Protein AF-A0A961NPT3-F1 (afdb_monomer)

Nearest PDB structures (foldseek):
  5eox-assembly1_B  TM=3.852E-01  e=2.565E-02  Pseudomonas aeruginosa PAO1
  4xe7-assembly1_A  TM=3.948E-01  e=3.988E-01  Bacillus thuringiensis serovar kurstaki str. YBT-1520
  3vf6-assembly1_A  TM=4.247E-01  e=2.719E-01  Homo sapiens
  6w18-assembly1_A  TM=4.767E-01  e=1.180E+00  Schizosaccharomyces pombe 972h-
  3hrg-assembly1_A  TM=3.214E-01  e=5.486E-01  Bacteroides thetaiotaomicron VPI-5482

pLDDT: mean 83.42, std 10.9, range [51.59, 94.88]

Solvent-accessible surface area (backbone atoms only — not comparable to full-atom values): 6920 Å² total; per-residue (Å²): 136,57,54,46,34,38,38,39,42,69,58,89,46,34,39,36,36,32,36,31,51,83,94,41,76,39,99,64,39,77,42,69,34,76,42,60,66,64,60,55,50,53,51,53,51,49,53,53,50,52,52,52,51,52,53,53,53,68,72,47,77,85,74,95,70,90,72,58,62,65,60,52,50,44,53,50,20,40,53,50,46,63,65,62,45,47,67,73,56,52,53,47,59,76,68,51,78,90,47,53,78,42,81,46,65,32,81,90,56,64,82,58,69,69,87,45,61,102

Structure (mmCIF, N/CA/C/O backbone):
data_AF-A0A961NPT3-F1
#
_entry.id   AF-A0A961NPT3-F1
#
loop_
_atom_site.group_PDB
_atom_site.id
_atom_site.type_symbol
_atom_site.label_atom_id
_atom_site.label_alt_id
_atom_site.label_comp_id
_atom_site.label_asym_id
_atom_site.label_entity_id
_atom_site.label_seq_id
_atom_site.pdbx_PDB_ins_code
_atom_site.Cartn_x
_atom_site.Cartn_y
_atom_site.Cartn_z
_atom_site.occupancy
_atom_site.B_iso_or_eq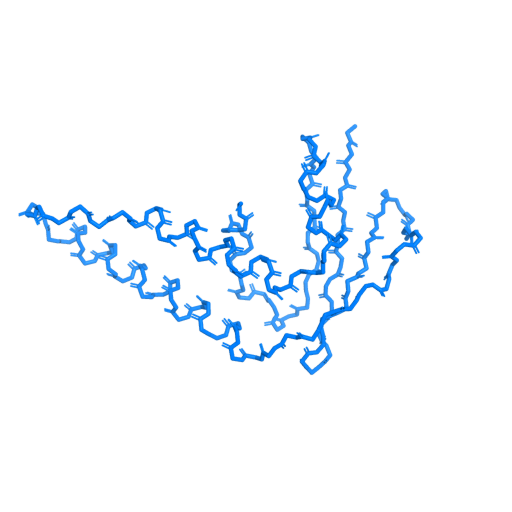uiv
_atom_site.auth_seq_id
_atom_site.auth_comp_id
_atom_site.auth_asym_id
_atom_site.auth_atom_id
_atom_site.pdbx_PDB_model_num
ATOM 1 N N . MET A 1 1 ? 0.586 22.165 -11.738 1.00 56.56 1 MET A N 1
ATOM 2 C CA . MET A 1 1 ? 0.058 21.120 -10.841 1.00 56.56 1 MET A CA 1
ATOM 3 C C . MET A 1 1 ? 0.554 19.806 -11.381 1.00 56.56 1 MET A C 1
ATOM 5 O O . MET A 1 1 ? 0.263 19.505 -12.534 1.00 56.56 1 MET A O 1
ATOM 9 N N . ASP A 1 2 ? 1.335 19.092 -10.582 1.00 66.50 2 ASP A N 1
ATOM 10 C CA . ASP A 1 2 ? 1.930 17.831 -11.003 1.00 66.50 2 ASP A CA 1
ATOM 11 C C . ASP A 1 2 ? 1.026 16.678 -10.571 1.00 66.50 2 ASP A C 1
ATOM 13 O O . ASP A 1 2 ? 0.559 16.613 -9.433 1.00 66.50 2 ASP A O 1
ATOM 17 N N . PHE A 1 3 ? 0.748 15.791 -11.520 1.00 74.19 3 PHE A N 1
ATOM 18 C CA . PHE A 1 3 ? -0.057 14.596 -11.317 1.00 74.19 3 PHE A CA 1
ATOM 19 C C . PHE A 1 3 ? 0.872 13.389 -11.337 1.00 74.19 3 PHE A C 1
ATOM 21 O O . PHE A 1 3 ? 1.614 13.194 -12.307 1.00 74.19 3 PHE A O 1
ATOM 28 N N . LEU A 1 4 ? 0.830 12.584 -10.278 1.00 81.06 4 LEU A N 1
ATOM 29 C CA . LEU A 1 4 ? 1.539 11.316 -10.220 1.00 81.06 4 LEU A CA 1
ATOM 30 C C . LEU A 1 4 ? 0.523 10.198 -10.412 1.00 81.06 4 LEU A C 1
ATOM 32 O O . LEU A 1 4 ? -0.285 9.933 -9.528 1.00 81.06 4 LEU A O 1
ATOM 36 N N . SER A 1 5 ? 0.554 9.562 -11.579 1.00 86.62 5 SER A N 1
ATOM 37 C CA . SER A 1 5 ? -0.287 8.406 -11.867 1.00 86.62 5 SER A CA 1
ATOM 38 C C . SER A 1 5 ? 0.566 7.149 -11.805 1.00 86.62 5 SER A C 1
ATOM 40 O O . SER A 1 5 ? 1.586 7.056 -12.489 1.00 86.62 5 SER A O 1
ATOM 42 N N . ILE A 1 6 ? 0.160 6.185 -10.985 1.00 88.88 6 ILE A N 1
ATOM 43 C CA . ILE A 1 6 ? 0.826 4.890 -10.850 1.00 88.88 6 ILE A CA 1
ATOM 44 C C . ILE A 1 6 ? -0.188 3.802 -11.163 1.00 88.88 6 ILE A C 1
ATOM 46 O O . ILE A 1 6 ? -1.267 3.769 -10.576 1.00 88.88 6 ILE A O 1
ATOM 50 N N . ILE A 1 7 ? 0.171 2.921 -12.089 1.00 90.38 7 ILE A N 1
ATOM 51 C CA . ILE A 1 7 ? -0.582 1.706 -12.392 1.00 90.38 7 ILE A CA 1
ATOM 52 C C . ILE A 1 7 ? 0.127 0.545 -11.706 1.00 90.38 7 ILE A C 1
ATOM 54 O O . ILE A 1 7 ? 1.335 0.394 -11.881 1.00 90.38 7 ILE A O 1
ATOM 58 N N . ILE A 1 8 ? -0.601 -0.222 -10.904 1.00 92.38 8 ILE A N 1
ATOM 59 C CA . ILE A 1 8 ? -0.094 -1.339 -10.113 1.00 92.38 8 ILE A CA 1
ATOM 60 C C . ILE A 1 8 ? -0.824 -2.601 -10.556 1.00 92.38 8 ILE A C 1
ATOM 62 O O . ILE A 1 8 ? -1.986 -2.809 -10.201 1.00 92.38 8 ILE A O 1
ATOM 66 N N . ASP A 1 9 ? -0.121 -3.446 -11.299 1.00 91.06 9 ASP A N 1
ATOM 67 C CA . ASP A 1 9 ? -0.622 -4.736 -11.762 1.00 91.06 9 ASP A CA 1
ATOM 68 C C . ASP A 1 9 ? -0.020 -5.855 -10.907 1.00 91.06 9 ASP A C 1
ATOM 70 O O . ASP A 1 9 ? 1.185 -5.860 -10.653 1.00 91.06 9 ASP A O 1
ATOM 74 N N . ARG A 1 10 ? -0.831 -6.819 -10.456 1.00 89.94 10 ARG A N 1
ATOM 75 C CA . ARG A 1 10 ? -0.346 -7.967 -9.671 1.00 89.94 10 ARG A CA 1
ATOM 76 C C . ARG A 1 10 ? -0.347 -9.233 -10.521 1.00 89.94 10 ARG A C 1
ATOM 78 O O . ARG A 1 10 ? -1.399 -9.703 -10.947 1.00 89.94 10 ARG A O 1
ATOM 85 N N . VAL A 1 11 ? 0.828 -9.826 -10.714 1.00 88.50 11 VAL A N 1
ATOM 86 C CA . VAL A 1 11 ? 1.014 -11.122 -11.379 1.00 88.50 11 VAL A CA 1
ATOM 87 C C . VAL A 1 11 ? 1.587 -12.102 -10.358 1.00 88.50 11 VAL A C 1
ATOM 89 O O . VAL A 1 11 ? 2.764 -12.036 -10.008 1.00 88.50 11 VAL A O 1
ATOM 92 N N . ASN A 1 12 ? 0.744 -13.015 -9.866 1.00 86.88 12 ASN A N 1
ATOM 93 C CA . ASN A 1 12 ? 1.045 -13.883 -8.719 1.00 86.88 12 ASN A CA 1
ATOM 94 C C . ASN A 1 12 ? 1.446 -13.049 -7.488 1.00 86.88 12 ASN A C 1
ATOM 96 O O . ASN A 1 12 ? 0.640 -12.252 -7.019 1.00 86.88 12 ASN A O 1
ATOM 100 N N . THR A 1 13 ? 2.679 -13.198 -7.008 1.00 87.19 13 THR A N 1
ATOM 101 C CA . THR A 1 13 ? 3.256 -12.444 -5.884 1.00 87.19 13 THR A CA 1
ATOM 102 C C . THR A 1 13 ? 4.061 -11.226 -6.337 1.00 87.19 13 THR A C 1
ATOM 104 O O . THR A 1 13 ? 4.675 -10.549 -5.525 1.00 87.19 13 THR A O 1
ATOM 107 N N . THR A 1 14 ? 4.116 -10.928 -7.636 1.00 88.94 14 THR A N 1
ATOM 108 C CA . THR A 1 14 ? 4.878 -9.783 -8.149 1.00 88.94 14 THR A CA 1
ATOM 109 C C . THR A 1 14 ? 3.944 -8.624 -8.457 1.00 88.94 14 THR A C 1
ATOM 111 O O . THR A 1 14 ? 3.019 -8.756 -9.257 1.00 88.94 14 THR A O 1
ATOM 114 N N . ASN A 1 15 ? 4.208 -7.474 -7.848 1.00 90.94 15 ASN A N 1
ATOM 115 C CA . ASN A 1 15 ? 3.589 -6.204 -8.190 1.00 90.94 15 ASN A CA 1
ATOM 116 C C . ASN A 1 15 ? 4.448 -5.497 -9.242 1.00 90.94 15 ASN A C 1
ATOM 118 O O . ASN A 1 15 ? 5.648 -5.303 -9.046 1.00 90.94 15 ASN A O 1
ATOM 122 N N . VAL A 1 16 ? 3.830 -5.089 -10.343 1.00 90.56 16 VAL A N 1
ATOM 123 C CA . VAL A 1 16 ? 4.444 -4.310 -11.417 1.00 90.56 16 VAL A CA 1
ATOM 124 C C . VAL A 1 16 ? 3.900 -2.892 -11.343 1.00 90.56 16 VAL A C 1
ATOM 126 O O . VAL A 1 16 ? 2.693 -2.682 -11.411 1.00 90.56 16 VAL A O 1
ATOM 129 N N . PHE A 1 17 ? 4.791 -1.915 -11.211 1.00 91.00 17 PHE A N 1
ATOM 130 C CA . PHE A 1 17 ? 4.446 -0.508 -11.085 1.00 91.00 17 PHE A CA 1
ATOM 131 C C . PHE A 1 17 ? 4.856 0.250 -12.341 1.00 91.00 17 PHE A C 1
ATOM 133 O O . PHE A 1 17 ? 6.045 0.393 -12.648 1.00 91.00 17 PHE A O 1
ATOM 140 N N . ASN A 1 18 ? 3.859 0.815 -13.011 1.00 87.88 18 ASN A N 1
ATOM 141 C CA . ASN A 1 18 ? 4.040 1.696 -14.148 1.00 87.88 18 ASN A CA 1
ATOM 142 C C . ASN A 1 18 ? 3.780 3.142 -13.728 1.00 87.88 18 ASN A C 1
ATOM 144 O O . ASN A 1 18 ? 2.653 3.527 -13.416 1.00 87.88 18 ASN A O 1
ATOM 148 N N . ILE A 1 19 ? 4.828 3.965 -13.744 1.00 85.75 19 ILE A N 1
ATOM 149 C CA . ILE A 1 19 ? 4.724 5.390 -13.420 1.00 85.75 19 ILE A CA 1
ATOM 150 C C . ILE A 1 19 ? 4.442 6.190 -14.693 1.00 85.75 19 ILE A C 1
ATOM 152 O O . ILE A 1 19 ? 5.274 6.252 -15.607 1.00 85.75 19 ILE A O 1
ATOM 156 N N . VAL A 1 20 ? 3.305 6.880 -14.712 1.00 81.56 20 VAL A N 1
ATOM 157 C CA . VAL A 1 20 ? 2.862 7.767 -15.790 1.00 81.56 20 VAL A CA 1
ATOM 158 C C . VAL A 1 20 ? 2.989 9.219 -15.323 1.00 81.56 20 VAL A C 1
ATOM 160 O O . VAL A 1 20 ? 2.486 9.596 -14.263 1.00 81.56 20 VAL A O 1
ATOM 163 N N . ARG A 1 21 ? 3.683 10.053 -16.108 1.00 72.75 21 ARG A N 1
ATOM 164 C CA . ARG A 1 21 ? 3.776 11.504 -15.872 1.00 72.75 21 ARG A CA 1
ATOM 165 C C . ARG A 1 21 ? 3.031 12.233 -16.989 1.00 72.75 21 ARG A C 1
ATOM 167 O O . ARG A 1 21 ? 3.441 12.198 -18.149 1.00 72.75 21 ARG A O 1
ATOM 174 N N . GLY A 1 22 ? 1.930 12.900 -16.649 1.00 70.38 22 GLY A N 1
ATOM 175 C CA . GLY A 1 22 ? 1.052 13.526 -17.641 1.00 70.38 22 GLY A CA 1
ATOM 176 C C . GLY A 1 22 ? 0.345 12.478 -18.509 1.00 70.38 22 GLY A C 1
ATOM 177 O O . GLY A 1 22 ? -0.364 11.631 -17.980 1.00 70.38 22 GLY A O 1
ATOM 178 N N . ARG A 1 23 ? 0.528 12.532 -19.837 1.00 61.03 23 ARG A N 1
ATOM 179 C CA . ARG A 1 23 ? -0.040 11.555 -20.797 1.00 61.03 23 ARG A CA 1
ATOM 180 C C . ARG A 1 23 ? 0.960 10.501 -21.281 1.00 61.03 23 ARG A C 1
ATOM 182 O O . ARG A 1 23 ? 0.602 9.678 -22.117 1.00 61.03 23 ARG A O 1
ATOM 189 N N . LEU A 1 24 ? 2.211 10.559 -20.821 1.00 61.03 24 LEU A N 1
ATOM 190 C CA . LEU A 1 24 ? 3.282 9.707 -21.328 1.00 61.03 24 LEU A CA 1
ATOM 191 C C . LEU A 1 24 ? 3.836 8.795 -20.222 1.00 61.03 24 LEU A C 1
ATOM 193 O O . LEU A 1 24 ? 4.015 9.241 -19.080 1.00 61.03 24 LEU A O 1
ATOM 197 N N . PRO A 1 25 ? 4.139 7.527 -20.550 1.00 63.94 25 PRO A N 1
ATOM 198 C CA . PRO A 1 25 ? 4.883 6.645 -19.662 1.00 63.94 25 PRO A CA 1
ATOM 199 C C . PRO A 1 25 ? 6.240 7.283 -19.314 1.00 63.94 25 PRO A C 1
ATOM 201 O O . PRO A 1 25 ? 6.921 7.824 -20.188 1.00 63.94 25 PRO A O 1
ATOM 204 N N . SER A 1 26 ? 6.640 7.264 -18.040 1.00 66.19 26 SER A N 1
ATOM 205 C CA . SER A 1 26 ? 7.953 7.785 -17.636 1.00 66.19 26 SER A CA 1
ATOM 206 C C . SER A 1 26 ? 9.092 6.806 -17.976 1.00 66.19 26 SER A C 1
ATOM 208 O O . SER A 1 26 ? 8.862 5.645 -18.306 1.00 66.19 26 SER A O 1
ATOM 210 N N . ARG A 1 27 ? 10.354 7.245 -17.867 1.00 61.59 27 ARG A N 1
ATOM 211 C CA . ARG A 1 27 ? 11.521 6.360 -18.071 1.00 61.59 27 ARG A CA 1
ATOM 212 C C . ARG A 1 27 ? 11.575 5.170 -17.096 1.00 61.59 27 ARG A C 1
ATOM 214 O O . ARG A 1 27 ? 12.251 4.196 -17.388 1.00 61.59 27 ARG A O 1
ATOM 221 N N . GLU A 1 28 ? 10.857 5.232 -15.976 1.00 65.12 28 GLU A N 1
ATOM 222 C CA . GLU A 1 28 ? 10.847 4.229 -14.898 1.00 65.12 28 GLU A CA 1
ATOM 223 C C . GLU A 1 28 ? 9.542 3.412 -14.898 1.00 65.12 28 GLU A C 1
ATOM 225 O O . GLU A 1 28 ? 8.927 3.181 -13.862 1.00 65.12 28 GLU A O 1
ATOM 230 N N . THR A 1 29 ? 9.046 3.029 -16.071 1.00 67.75 29 THR A N 1
ATOM 231 C CA . THR A 1 29 ? 7.707 2.429 -16.208 1.00 67.75 29 THR A CA 1
ATOM 232 C C . THR A 1 29 ? 7.592 0.977 -15.782 1.00 67.75 29 THR A C 1
ATOM 234 O O . THR A 1 29 ? 6.501 0.451 -15.838 1.00 67.75 29 THR A O 1
ATOM 237 N N . HIS A 1 30 ? 8.663 0.313 -15.372 1.00 75.44 30 HIS A N 1
ATOM 238 C CA . HIS A 1 30 ? 8.629 -1.128 -15.118 1.00 75.44 30 HIS A CA 1
ATOM 239 C C . HIS A 1 30 ? 9.357 -1.452 -13.815 1.00 75.44 30 HIS A C 1
ATOM 241 O O . HIS A 1 30 ? 10.310 -2.228 -13.793 1.00 75.44 30 HIS A O 1
ATOM 247 N N . LEU A 1 31 ? 8.942 -0.804 -12.726 1.00 83.12 31 LEU A N 1
ATOM 248 C CA . LEU A 1 31 ? 9.426 -1.168 -11.397 1.00 83.12 31 LEU A CA 1
ATOM 249 C C . LEU A 1 31 ? 8.672 -2.405 -10.923 1.00 83.12 31 LEU A C 1
ATOM 251 O O . LEU A 1 31 ? 7.486 -2.552 -11.206 1.00 83.12 31 LEU A O 1
ATOM 255 N N . GLN A 1 32 ? 9.348 -3.294 -10.206 1.00 85.69 32 GLN A N 1
ATOM 256 C CA . GLN A 1 32 ? 8.740 -4.522 -9.708 1.00 85.69 32 GLN A CA 1
ATOM 257 C C . GLN A 1 32 ? 9.103 -4.729 -8.246 1.00 85.69 32 GLN A C 1
ATOM 259 O O . GLN A 1 32 ? 10.237 -4.466 -7.844 1.00 85.69 32 GLN A O 1
ATOM 264 N N . THR A 1 33 ? 8.147 -5.217 -7.464 1.00 85.81 33 THR A N 1
ATOM 265 C CA . THR A 1 33 ? 8.406 -5.761 -6.130 1.00 85.81 33 THR A CA 1
ATOM 266 C C . THR A 1 33 ? 7.733 -7.110 -5.997 1.00 85.81 33 THR A C 1
ATOM 268 O O . THR A 1 33 ? 6.639 -7.328 -6.513 1.00 85.81 33 THR A O 1
ATOM 271 N N . ILE A 1 34 ? 8.402 -8.032 -5.313 1.00 87.44 34 ILE A N 1
ATOM 272 C CA . ILE A 1 34 ? 7.792 -9.291 -4.904 1.00 87.44 34 ILE A CA 1
ATOM 273 C C . ILE A 1 34 ? 7.201 -9.047 -3.522 1.00 87.44 34 ILE A C 1
ATOM 275 O O . ILE A 1 34 ? 7.915 -8.661 -2.600 1.00 87.44 34 ILE A O 1
ATOM 279 N N . VAL A 1 35 ? 5.896 -9.241 -3.409 1.00 86.69 35 VAL A N 1
ATOM 280 C CA . VAL A 1 35 ? 5.119 -9.090 -2.188 1.00 86.69 35 VAL A CA 1
ATOM 281 C C . VAL A 1 35 ? 4.328 -10.367 -1.982 1.00 86.69 35 VAL A C 1
ATOM 283 O O . VAL A 1 35 ? 3.490 -10.723 -2.814 1.00 86.69 35 VAL A O 1
ATOM 286 N N . ASP A 1 36 ? 4.576 -11.026 -0.858 1.00 84.62 36 ASP A N 1
ATOM 287 C CA . ASP A 1 36 ? 3.799 -12.191 -0.450 1.00 84.62 36 ASP A CA 1
ATOM 288 C C . ASP A 1 36 ? 2.317 -11.822 -0.260 1.00 84.62 36 ASP A C 1
ATOM 290 O O . ASP A 1 36 ? 1.994 -10.696 0.132 1.00 84.62 36 ASP A O 1
ATOM 294 N N . ASP A 1 37 ? 1.412 -12.749 -0.568 1.00 86.19 37 ASP A N 1
ATOM 295 C CA . ASP A 1 37 ? -0.014 -12.583 -0.267 1.00 86.19 37 ASP A CA 1
ATOM 296 C C . ASP A 1 37 ? -0.223 -12.458 1.255 1.00 86.19 37 ASP A C 1
ATOM 298 O O . ASP A 1 37 ? -1.057 -11.657 1.689 1.00 86.19 37 ASP A O 1
ATOM 302 N N . ASP A 1 38 ? 0.621 -13.128 2.050 1.00 89.62 38 ASP A N 1
ATOM 303 C CA . ASP A 1 38 ? 0.616 -13.070 3.516 1.00 89.62 38 ASP A CA 1
ATOM 304 C C . ASP A 1 38 ? 0.770 -11.635 4.045 1.00 89.62 38 ASP A C 1
ATOM 306 O O . ASP A 1 38 ? 0.082 -11.250 4.988 1.00 89.62 38 ASP A O 1
ATOM 310 N N . LEU A 1 39 ? 1.602 -10.799 3.405 1.00 90.50 39 LEU A N 1
ATOM 311 C CA . LEU A 1 39 ? 1.785 -9.398 3.812 1.00 90.50 39 LEU A CA 1
ATOM 312 C C . LEU A 1 39 ? 0.479 -8.602 3.692 1.00 90.50 39 LEU A C 1
ATOM 314 O O . LEU A 1 39 ? 0.142 -7.792 4.558 1.00 90.50 39 LEU A O 1
ATOM 318 N N . ILE A 1 40 ? -0.239 -8.791 2.581 1.00 91.12 40 ILE A N 1
ATOM 319 C CA . ILE A 1 40 ? -1.498 -8.083 2.329 1.00 91.12 40 ILE A CA 1
ATOM 320 C C . ILE A 1 40 ? -2.561 -8.586 3.296 1.00 91.12 40 ILE A C 1
ATOM 322 O O . ILE A 1 40 ? -3.311 -7.783 3.853 1.00 91.12 40 ILE A O 1
ATOM 326 N N . GLU A 1 41 ? -2.628 -9.898 3.505 1.00 92.62 41 GLU A N 1
ATOM 327 C CA . GLU A 1 41 ? -3.587 -10.484 4.427 1.00 92.62 41 GLU A CA 1
ATOM 328 C C . GLU A 1 41 ? -3.346 -10.009 5.865 1.00 92.62 41 GLU A C 1
ATOM 330 O O . GLU A 1 41 ? -4.285 -9.528 6.503 1.00 92.62 41 GLU A O 1
ATOM 335 N N . GLU A 1 42 ? -2.103 -10.050 6.348 1.00 93.44 42 GLU A N 1
ATOM 336 C CA . GLU A 1 42 ? -1.725 -9.568 7.680 1.00 93.44 42 GLU A CA 1
ATOM 337 C C . GLU A 1 42 ? -2.110 -8.096 7.864 1.00 93.44 42 GLU A C 1
ATOM 339 O O . GLU A 1 42 ? -2.757 -7.731 8.850 1.00 93.44 42 GLU A O 1
ATOM 344 N N . TYR A 1 43 ? -1.802 -7.255 6.873 1.00 93.81 43 TYR A N 1
ATOM 345 C CA . TYR A 1 43 ? -2.178 -5.846 6.891 1.00 93.81 43 TYR A CA 1
ATOM 346 C C . TYR A 1 43 ? -3.695 -5.657 7.042 1.00 93.81 43 TYR A C 1
ATOM 348 O O . TYR A 1 43 ? -4.153 -4.915 7.916 1.00 93.81 43 TYR A O 1
ATOM 356 N N . LEU A 1 44 ? -4.498 -6.357 6.235 1.00 93.88 44 LEU A N 1
ATOM 357 C CA . LEU A 1 44 ? -5.959 -6.263 6.285 1.00 93.88 44 LEU A CA 1
ATOM 358 C C . LEU A 1 44 ? -6.534 -6.793 7.604 1.00 93.88 44 LEU A C 1
ATOM 360 O O . LEU A 1 44 ? -7.466 -6.198 8.160 1.00 93.88 44 LEU A O 1
ATOM 364 N N . GLN A 1 45 ? -5.982 -7.891 8.122 1.00 94.88 45 GLN A N 1
ATOM 365 C CA . GLN A 1 45 ? -6.384 -8.460 9.405 1.00 94.88 45 GLN A CA 1
ATOM 366 C C . GLN A 1 45 ? -6.119 -7.480 10.554 1.00 94.88 45 GLN A C 1
ATOM 368 O O . GLN A 1 45 ? -6.997 -7.282 11.403 1.00 94.88 45 GLN A O 1
ATOM 373 N N . GLU A 1 46 ? -4.966 -6.810 10.553 1.00 93.12 46 GLU A N 1
ATOM 374 C CA . GLU A 1 46 ? -4.605 -5.832 11.577 1.00 93.12 46 GLU A CA 1
ATOM 375 C C . GLU A 1 46 ? -5.443 -4.551 11.496 1.00 93.12 46 GLU A C 1
ATOM 377 O O . GLU A 1 46 ? -5.955 -4.095 12.526 1.00 93.12 46 GLU A O 1
ATOM 382 N N . VAL A 1 47 ? -5.711 -4.022 10.294 1.00 92.31 47 VAL A N 1
ATOM 383 C CA . VAL A 1 47 ? -6.681 -2.920 10.120 1.00 92.31 47 VAL A CA 1
ATOM 384 C C . VAL A 1 47 ? -8.051 -3.324 10.680 1.00 92.31 47 VAL A C 1
ATOM 386 O O . VAL A 1 47 ? -8.670 -2.581 11.452 1.00 92.31 47 VAL A O 1
ATOM 389 N N . GLY A 1 48 ? -8.5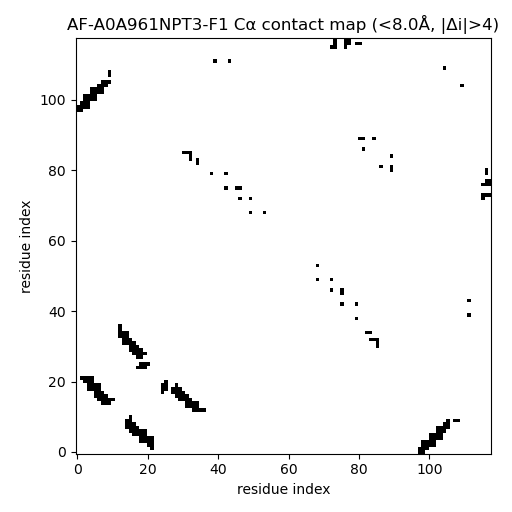24 -4.529 10.350 1.00 91.94 48 GLY A N 1
ATOM 390 C CA . GLY A 1 48 ? -9.795 -5.057 10.845 1.00 91.94 48 GLY A CA 1
ATOM 391 C C . GLY A 1 48 ? -9.815 -5.263 12.364 1.00 91.94 48 GLY A C 1
ATOM 392 O O . GLY A 1 48 ? -10.842 -5.053 13.018 1.00 91.94 48 GLY A O 1
ATOM 393 N N . ARG A 1 49 ? -8.688 -5.658 12.964 1.00 93.38 49 ARG A N 1
ATOM 394 C CA . ARG A 1 49 ? -8.524 -5.771 14.419 1.00 93.38 49 ARG A CA 1
ATOM 395 C C . ARG A 1 49 ? -8.632 -4.404 15.089 1.00 93.38 49 ARG A C 1
ATOM 397 O O . ARG A 1 49 ? -9.421 -4.264 16.026 1.00 93.38 49 ARG A O 1
ATOM 404 N N . LEU A 1 50 ? -7.916 -3.397 14.588 1.00 89.62 50 LEU A N 1
ATOM 405 C CA . LEU A 1 50 ? -7.951 -2.033 15.125 1.00 89.62 50 LEU A CA 1
ATOM 406 C C . LEU A 1 50 ? -9.347 -1.409 15.015 1.00 89.62 50 LEU A C 1
ATOM 408 O O . LEU A 1 50 ? -9.831 -0.820 15.982 1.00 89.62 50 LEU A O 1
ATOM 412 N N . SER A 1 51 ? -10.044 -1.620 13.896 1.00 88.44 51 SER A N 1
ATOM 413 C CA . SER A 1 51 ? -11.429 -1.163 13.713 1.00 88.44 51 SER A CA 1
ATOM 414 C C . SER A 1 51 ? -12.393 -1.775 14.742 1.00 88.44 51 SER A C 1
ATOM 416 O O . SER A 1 51 ? -13.195 -1.071 15.360 1.00 88.44 51 SER A O 1
ATOM 418 N N . ARG A 1 52 ? -12.283 -3.085 15.011 1.00 90.06 52 ARG A N 1
ATOM 419 C CA . ARG A 1 52 ? -13.093 -3.756 16.046 1.00 90.06 52 ARG A CA 1
ATOM 420 C C . ARG A 1 52 ? -12.810 -3.211 17.444 1.00 90.06 52 ARG A C 1
ATOM 422 O O . ARG A 1 52 ? -13.751 -2.999 18.210 1.00 90.06 52 ARG A O 1
ATOM 429 N N . ILE A 1 53 ? -11.540 -2.960 17.765 1.00 86.88 53 ILE A N 1
ATOM 430 C CA . ILE A 1 53 ? -11.148 -2.358 19.045 1.00 86.88 53 ILE A CA 1
ATOM 431 C C . ILE A 1 53 ? -11.772 -0.965 19.171 1.00 86.88 53 ILE A C 1
ATOM 433 O O . ILE A 1 53 ? -12.445 -0.707 20.169 1.00 86.88 53 ILE A O 1
ATOM 437 N N . ALA A 1 54 ? -11.640 -0.120 18.144 1.00 85.00 54 ALA A N 1
ATOM 438 C CA . ALA A 1 54 ? -12.231 1.216 18.109 1.00 85.00 54 ALA A CA 1
ATOM 439 C C . ALA A 1 54 ? -13.743 1.174 18.386 1.00 85.00 54 ALA A C 1
ATOM 441 O O . ALA A 1 54 ? -14.217 1.813 19.324 1.00 85.00 54 ALA A O 1
ATOM 442 N N . ASN A 1 55 ? -14.481 0.330 17.660 1.00 84.06 55 ASN A N 1
ATOM 443 C CA . ASN A 1 55 ? -15.928 0.184 17.826 1.00 84.06 55 ASN A CA 1
ATOM 444 C C . ASN A 1 55 ? -16.317 -0.313 19.228 1.00 84.06 55 ASN A C 1
ATOM 446 O O . ASN A 1 55 ? -17.286 0.168 19.818 1.00 84.06 55 ASN A O 1
ATOM 450 N N . SER A 1 56 ? -15.551 -1.251 19.795 1.00 84.62 56 SER A N 1
ATOM 451 C CA . SER A 1 56 ? -15.811 -1.775 21.141 1.00 84.62 56 SER A CA 1
ATOM 452 C C . SER A 1 56 ? -15.582 -0.731 22.243 1.00 84.62 56 SER A C 1
ATOM 454 O O . SER A 1 56 ? -16.336 -0.688 23.219 1.00 84.62 56 SER A O 1
ATOM 456 N N . LEU A 1 57 ? -14.580 0.139 22.071 1.00 79.50 57 LEU A N 1
ATOM 457 C CA . LEU A 1 57 ? -14.273 1.234 22.990 1.00 79.50 57 LEU A CA 1
ATOM 458 C C . LEU A 1 57 ? -15.306 2.360 22.877 1.00 79.50 57 LEU A C 1
ATOM 460 O O . LEU A 1 57 ? -15.712 2.915 23.894 1.00 79.50 57 LEU A O 1
ATOM 464 N N . SER A 1 58 ? -15.793 2.655 21.668 1.00 72.31 58 SER A N 1
ATOM 465 C CA . SER A 1 58 ? -16.889 3.606 21.458 1.00 72.31 58 SER A CA 1
ATOM 466 C C . SER A 1 58 ? -18.207 3.129 22.080 1.00 72.31 58 SER A C 1
ATOM 468 O O . SER A 1 58 ? -18.946 3.940 22.636 1.00 72.31 58 SER A O 1
ATOM 470 N N . ALA A 1 59 ? -18.491 1.821 22.042 1.00 68.25 59 ALA A N 1
ATOM 471 C CA . ALA A 1 59 ? -19.688 1.233 22.651 1.00 68.25 59 ALA A CA 1
ATOM 472 C C . ALA A 1 59 ? -19.624 1.178 24.192 1.00 68.25 59 ALA A C 1
ATOM 474 O O . ALA A 1 59 ? -20.653 1.272 24.864 1.00 68.25 59 ALA A O 1
ATOM 475 N N . ARG A 1 60 ? -18.424 1.053 24.776 1.00 66.62 60 ARG A N 1
ATOM 476 C CA . ARG A 1 60 ? -18.195 1.110 26.228 1.00 66.62 60 ARG A CA 1
ATOM 477 C C . ARG A 1 60 ? -17.805 2.528 26.647 1.00 66.62 60 ARG A C 1
ATOM 479 O O . ARG A 1 60 ? -16.632 2.831 26.850 1.00 66.62 60 ARG A O 1
ATOM 486 N N . GLN A 1 61 ? -18.797 3.403 26.827 1.00 60.84 61 GLN A N 1
ATOM 487 C CA . GLN A 1 61 ? -18.564 4.721 27.424 1.00 60.84 61 GLN A CA 1
ATOM 488 C C . GLN A 1 61 ? -17.779 4.603 28.745 1.00 60.84 61 GLN A C 1
ATOM 490 O O . GLN A 1 61 ? -18.232 3.977 29.701 1.00 60.84 61 GLN A O 1
ATOM 495 N N . LYS A 1 62 ? -16.631 5.295 28.782 1.00 58.16 62 LYS A N 1
ATOM 496 C CA . LYS A 1 62 ? -15.787 5.600 29.949 1.00 58.16 62 LYS A CA 1
ATOM 497 C C . LYS A 1 62 ? -15.192 4.388 30.679 1.00 58.16 62 LYS A C 1
ATOM 499 O O . LYS A 1 62 ? -15.769 3.894 31.641 1.00 58.16 62 LYS A O 1
ATOM 504 N N . ARG A 1 63 ? -13.940 4.054 30.338 1.00 51.59 63 ARG A N 1
ATOM 505 C CA . ARG A 1 63 ? -12.834 3.836 31.300 1.00 51.59 63 ARG A CA 1
ATOM 506 C C . ARG A 1 63 ? -11.501 3.674 30.557 1.00 51.59 63 ARG A C 1
ATOM 508 O O . ARG A 1 63 ? -11.204 2.629 29.998 1.00 51.59 63 ARG A O 1
ATOM 515 N N . GLN A 1 64 ? -10.743 4.768 30.551 1.00 53.47 64 GLN A N 1
ATOM 516 C CA . GLN A 1 64 ? -9.286 4.843 30.699 1.00 53.47 64 GLN A CA 1
ATOM 517 C C . GLN A 1 64 ? -8.465 3.636 30.208 1.00 53.47 64 GLN A C 1
ATOM 519 O O . GLN A 1 64 ? -7.815 2.946 30.984 1.00 53.47 64 GLN A O 1
ATOM 524 N N . SER A 1 65 ? -8.441 3.418 28.899 1.00 55.78 65 SER A N 1
ATOM 525 C CA . SER A 1 65 ? -7.269 2.845 28.239 1.00 55.78 65 SER A CA 1
ATOM 526 C C . SER A 1 65 ? -6.966 3.744 27.050 1.00 55.78 65 SER A C 1
ATOM 528 O O . SER A 1 65 ? -7.759 3.857 26.118 1.00 55.78 65 SER A O 1
ATOM 530 N N . SER A 1 66 ? -5.863 4.485 27.140 1.00 62.78 66 SER A N 1
ATOM 531 C CA . SER A 1 66 ? -5.359 5.339 26.066 1.00 62.78 66 SER A CA 1
ATOM 532 C C . SER A 1 66 ? -4.690 4.456 25.016 1.00 62.78 66 SER A C 1
ATOM 534 O O . SER A 1 66 ? -3.472 4.474 24.862 1.00 62.78 66 SER A O 1
ATOM 536 N N . VAL A 1 67 ? -5.466 3.596 24.360 1.00 71.81 67 VAL A N 1
ATOM 537 C CA . VAL A 1 67 ? -4.963 2.914 23.170 1.00 71.81 67 VAL A CA 1
ATOM 538 C C . VAL A 1 67 ? -4.844 3.988 22.097 1.00 71.81 67 VAL A C 1
ATOM 540 O O . VAL A 1 67 ? -5.856 4.549 21.672 1.00 71.81 67 VAL A O 1
ATOM 543 N N . ASP A 1 68 ? -3.614 4.307 21.699 1.00 84.62 68 ASP A N 1
ATOM 544 C CA . ASP A 1 68 ? -3.345 5.233 20.601 1.00 84.62 68 ASP A CA 1
ATOM 545 C C . ASP A 1 68 ? -3.640 4.546 19.261 1.00 84.62 68 ASP A C 1
ATOM 547 O O . ASP A 1 68 ? -2.753 4.120 18.526 1.00 84.62 68 ASP A O 1
ATOM 551 N N . LEU A 1 69 ? -4.931 4.388 18.966 1.00 86.12 69 LEU A N 1
ATOM 552 C CA . LEU A 1 69 ? -5.409 3.740 17.744 1.00 86.12 69 LEU A CA 1
ATOM 553 C C . LEU A 1 69 ? -4.914 4.455 16.486 1.00 86.12 69 LEU A C 1
ATOM 555 O O . LEU A 1 69 ? -4.670 3.809 15.472 1.00 86.12 69 LEU A O 1
ATOM 559 N N . LEU A 1 70 ? -4.770 5.781 16.549 1.00 86.44 70 LEU A N 1
ATOM 560 C CA . LEU A 1 70 ? -4.281 6.564 15.423 1.00 86.44 70 LEU A CA 1
ATOM 561 C C . LEU A 1 70 ? -2.788 6.316 15.197 1.00 86.44 70 LEU A C 1
ATOM 563 O O . LEU A 1 70 ? -2.383 6.122 14.053 1.00 86.44 70 LEU A O 1
ATOM 567 N N . GLY A 1 71 ? -1.984 6.302 16.263 1.00 89.19 71 GLY A N 1
ATOM 568 C CA . GLY A 1 71 ? -0.566 5.954 16.187 1.00 89.19 71 GLY A CA 1
ATOM 569 C C . GLY A 1 71 ? -0.340 4.541 15.648 1.00 89.19 71 GLY A C 1
ATOM 570 O O . GLY A 1 71 ? 0.495 4.348 14.766 1.00 89.19 71 GLY A O 1
ATOM 571 N N . GLU A 1 72 ? -1.138 3.568 16.093 1.00 90.31 72 GLU A N 1
ATOM 572 C CA . GLU A 1 72 ? -1.072 2.190 15.591 1.00 90.31 72 GLU A CA 1
ATOM 573 C C . GLU A 1 72 ? -1.455 2.088 14.107 1.00 90.31 72 GLU A C 1
ATOM 575 O O . GLU A 1 72 ? -0.736 1.456 13.335 1.00 90.31 72 GLU A O 1
ATOM 580 N N . LEU A 1 73 ? -2.537 2.754 13.679 1.00 90.38 73 LEU A N 1
ATOM 581 C CA . LEU A 1 73 ? -2.935 2.797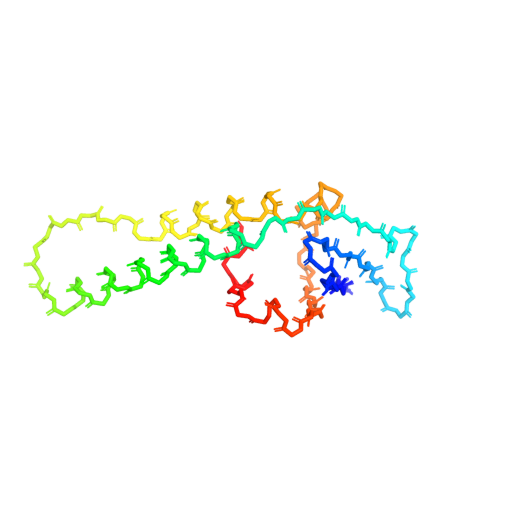 12.266 1.00 90.38 73 LEU A CA 1
ATOM 582 C C . LEU A 1 73 ? -1.857 3.435 11.381 1.00 90.38 73 LEU A C 1
ATOM 584 O O . LEU A 1 73 ? -1.582 2.916 10.301 1.00 90.38 73 LEU A O 1
ATOM 588 N N . LYS A 1 74 ? -1.228 4.525 11.842 1.00 90.75 74 LYS A N 1
ATOM 589 C CA . LYS A 1 74 ? -0.122 5.173 11.122 1.00 90.75 74 LYS A CA 1
ATOM 590 C C . LYS A 1 74 ? 1.066 4.235 10.968 1.00 90.75 74 LYS A C 1
ATOM 592 O O . LYS A 1 74 ? 1.510 4.003 9.852 1.00 90.75 74 LYS A O 1
ATOM 597 N N . ARG A 1 75 ? 1.522 3.627 12.067 1.00 92.06 75 ARG A N 1
ATOM 598 C CA . ARG A 1 75 ? 2.644 2.680 12.041 1.00 92.06 75 ARG A CA 1
ATOM 599 C C . ARG A 1 75 ? 2.375 1.507 11.099 1.00 92.06 75 ARG A C 1
ATOM 601 O O . ARG A 1 75 ? 3.275 1.071 1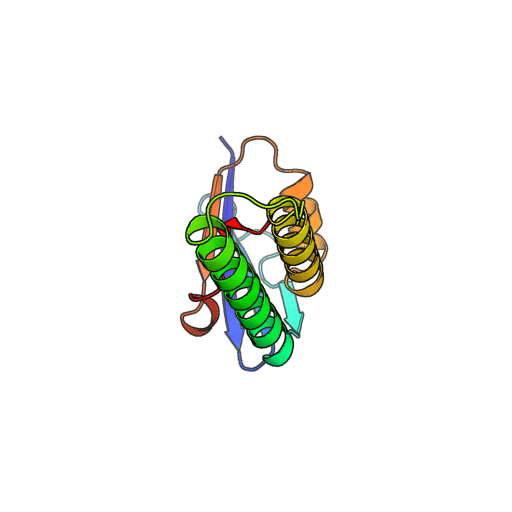0.382 1.00 92.06 75 ARG A O 1
ATOM 608 N N . LEU A 1 76 ? 1.146 0.994 11.101 1.00 93.00 76 LEU A N 1
ATOM 609 C CA . LEU A 1 76 ? 0.730 -0.086 10.214 1.00 93.00 76 LEU A CA 1
ATOM 610 C C . LEU A 1 76 ? 0.798 0.344 8.739 1.00 93.00 76 LEU A C 1
ATOM 612 O O . LEU A 1 76 ? 1.374 -0.368 7.918 1.00 93.00 76 LEU A O 1
ATOM 616 N N . GLY A 1 77 ? 0.245 1.517 8.416 1.00 93.00 77 GLY A N 1
ATOM 617 C CA . GLY A 1 77 ? 0.297 2.103 7.076 1.00 93.00 77 GLY A CA 1
ATOM 618 C C . GLY A 1 77 ? 1.727 2.334 6.587 1.00 93.00 77 GLY A C 1
ATOM 619 O O . GLY A 1 77 ? 2.072 1.890 5.495 1.00 93.00 77 GLY A O 1
ATOM 620 N N . GLU A 1 78 ? 2.581 2.932 7.421 1.00 93.06 78 GLU A N 1
ATOM 621 C CA . GLU A 1 78 ? 4.006 3.156 7.138 1.00 93.06 78 GLU A CA 1
ATOM 622 C C . GLU A 1 78 ? 4.751 1.836 6.883 1.00 93.06 78 GLU A C 1
ATOM 624 O O . GLU A 1 78 ? 5.522 1.715 5.928 1.00 93.06 78 GLU A O 1
ATOM 629 N N . THR A 1 79 ? 4.496 0.820 7.711 1.00 93.31 79 THR A N 1
ATOM 630 C CA . THR A 1 79 ? 5.142 -0.494 7.587 1.00 93.31 79 THR A CA 1
ATOM 631 C C . THR A 1 79 ? 4.753 -1.174 6.279 1.00 93.31 79 THR A C 1
ATOM 633 O O . THR A 1 79 ? 5.624 -1.648 5.545 1.00 93.31 79 THR A O 1
ATOM 636 N N . PHE A 1 80 ? 3.458 -1.185 5.957 1.00 94.56 80 PHE A N 1
ATOM 637 C CA . PHE A 1 80 ? 2.971 -1.744 4.701 1.00 94.56 80 PHE A CA 1
ATOM 638 C C . PHE A 1 80 ? 3.505 -0.959 3.50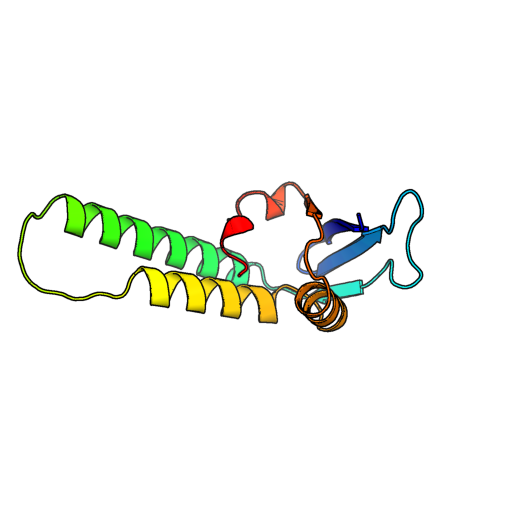2 1.00 94.56 80 PHE A C 1
ATOM 640 O O . PHE A 1 80 ? 3.959 -1.556 2.531 1.00 94.56 80 PHE A O 1
ATOM 647 N N . PHE A 1 81 ? 3.534 0.373 3.584 1.00 93.44 81 PHE A N 1
ATOM 648 C CA . PHE A 1 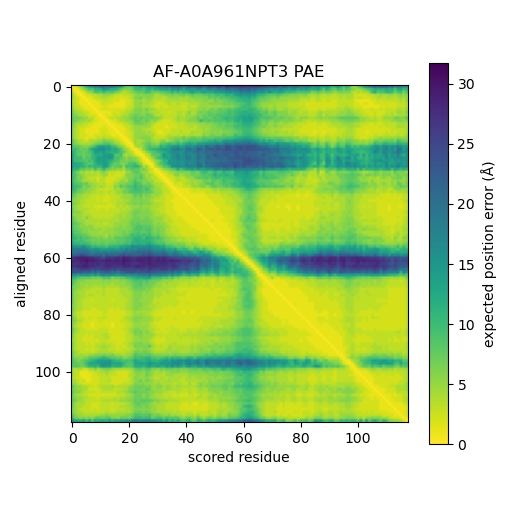81 ? 4.058 1.234 2.528 1.00 93.44 81 PHE A CA 1
ATOM 649 C C . PHE A 1 81 ? 5.506 0.890 2.156 1.00 93.44 81 PHE A C 1
ATOM 651 O O . PHE A 1 81 ? 5.820 0.721 0.975 1.00 93.44 81 PHE A O 1
ATOM 658 N N . VAL A 1 82 ? 6.379 0.747 3.156 1.00 93.00 82 VAL A N 1
ATOM 659 C CA . VAL A 1 82 ? 7.802 0.444 2.944 1.00 93.00 82 VAL A CA 1
ATOM 660 C C . VAL A 1 82 ? 8.007 -0.939 2.326 1.00 93.00 82 VAL A C 1
ATOM 662 O O . VAL A 1 82 ? 8.897 -1.103 1.493 1.00 93.00 82 VAL A O 1
ATOM 665 N N . GLN A 1 83 ? 7.200 -1.926 2.716 1.00 91.62 83 GLN A N 1
ATOM 666 C CA . GLN A 1 83 ? 7.337 -3.299 2.223 1.00 91.62 83 GLN A CA 1
ATOM 667 C C . GLN A 1 83 ? 6.666 -3.514 0.861 1.00 91.62 83 GLN A C 1
ATOM 669 O O . GLN A 1 83 ? 7.140 -4.310 0.053 1.00 91.62 83 GLN A O 1
ATOM 674 N N . PHE A 1 84 ? 5.576 -2.797 0.585 1.00 92.94 84 PHE A N 1
ATOM 675 C CA . PHE A 1 84 ? 4.805 -2.963 -0.642 1.00 92.94 84 PHE A CA 1
ATOM 676 C C . PHE A 1 84 ? 5.441 -2.236 -1.834 1.00 92.94 84 PHE A C 1
ATOM 678 O O . PHE A 1 84 ? 5.537 -2.797 -2.931 1.00 92.94 84 PHE A O 1
ATOM 685 N N . PHE A 1 85 ? 5.871 -0.984 -1.638 1.00 92.06 85 PHE A N 1
ATOM 686 C CA . PHE A 1 85 ? 6.366 -0.133 -2.720 1.00 92.06 85 PHE A CA 1
ATOM 687 C C . PHE A 1 85 ? 7.887 -0.223 -2.892 1.00 92.06 85 PHE A C 1
ATOM 689 O O . PHE A 1 85 ? 8.622 -0.205 -1.906 1.00 92.06 85 PHE A O 1
ATOM 696 N N . PRO A 1 86 ? 8.400 -0.200 -4.135 1.00 91.56 86 PRO A N 1
ATOM 697 C CA . PRO A 1 86 ? 9.833 -0.088 -4.379 1.00 91.56 86 PRO A CA 1
ATOM 698 C C . PRO A 1 86 ? 10.358 1.276 -3.917 1.00 91.56 86 PRO A C 1
ATOM 700 O O . PRO A 1 86 ? 9.669 2.293 -4.034 1.00 91.56 86 PRO A O 1
ATOM 703 N N . GLU A 1 87 ? 11.616 1.326 -3.475 1.00 90.31 87 GLU A N 1
ATOM 704 C CA . GLU A 1 87 ? 12.272 2.534 -2.942 1.00 90.31 87 GLU A CA 1
ATOM 705 C C . GLU A 1 87 ? 12.171 3.751 -3.882 1.00 90.31 87 GLU A C 1
ATOM 707 O O . GLU A 1 87 ? 11.983 4.887 -3.438 1.00 90.31 87 GLU A O 1
ATOM 712 N N . ALA A 1 88 ? 12.220 3.525 -5.199 1.00 87.88 88 ALA A N 1
ATOM 713 C CA . ALA A 1 88 ? 12.059 4.581 -6.196 1.00 87.88 88 ALA A CA 1
ATOM 714 C C . ALA A 1 88 ? 10.677 5.262 -6.124 1.00 87.88 88 ALA A C 1
ATOM 716 O O . ALA A 1 88 ? 10.581 6.483 -6.271 1.00 87.88 88 ALA A O 1
ATOM 717 N N . ILE A 1 89 ? 9.606 4.506 -5.850 1.00 89.12 89 ILE A N 1
ATOM 718 C CA . ILE A 1 89 ? 8.266 5.073 -5.629 1.00 89.12 89 ILE A CA 1
ATOM 719 C C . ILE A 1 89 ? 8.202 5.770 -4.273 1.00 89.12 89 ILE A C 1
ATOM 721 O O . ILE A 1 89 ? 7.705 6.895 -4.203 1.00 89.12 89 ILE A O 1
ATOM 725 N N . GLN A 1 90 ? 8.778 5.170 -3.227 1.00 90.50 90 GLN A N 1
ATOM 726 C CA . GLN A 1 90 ? 8.819 5.779 -1.894 1.00 90.50 90 GLN A CA 1
ATOM 727 C C . GLN A 1 90 ? 9.479 7.164 -1.926 1.00 90.50 90 GLN A C 1
ATOM 729 O O . GLN A 1 90 ? 8.934 8.149 -1.426 1.00 90.50 90 GLN A O 1
ATOM 734 N N . THR A 1 91 ? 10.628 7.260 -2.593 1.00 88.50 91 THR A N 1
ATOM 735 C CA . THR A 1 91 ? 11.368 8.512 -2.778 1.00 88.50 91 THR A CA 1
ATOM 736 C C . THR A 1 91 ? 10.540 9.545 -3.543 1.00 88.50 91 THR A C 1
ATOM 738 O O . THR A 1 91 ? 10.534 10.724 -3.191 1.00 88.50 91 THR A O 1
ATOM 741 N N . ARG A 1 92 ? 9.791 9.123 -4.569 1.00 84.69 92 ARG A N 1
ATOM 742 C CA . ARG A 1 92 ? 8.913 10.021 -5.335 1.00 84.69 92 ARG A CA 1
ATOM 743 C C . ARG A 1 92 ? 7.778 10.580 -4.485 1.00 84.69 92 ARG A C 1
ATOM 745 O O . ARG A 1 92 ? 7.5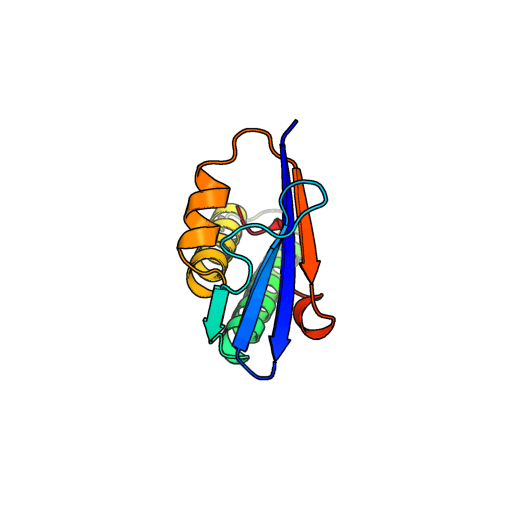30 11.775 -4.587 1.00 84.69 92 ARG A O 1
ATOM 752 N N . PHE A 1 93 ? 7.146 9.759 -3.648 1.00 85.19 93 PHE A N 1
ATOM 753 C CA . PHE A 1 93 ? 6.081 10.213 -2.748 1.00 85.19 93 PHE A CA 1
ATOM 754 C C . PHE A 1 93 ? 6.603 11.233 -1.732 1.00 85.19 93 PHE A C 1
ATOM 756 O O . PHE A 1 93 ? 5.998 12.286 -1.553 1.00 85.19 93 PHE A O 1
ATOM 763 N N . ARG A 1 94 ? 7.777 10.983 -1.137 1.00 85.81 94 ARG A N 1
ATOM 764 C CA . ARG A 1 94 ? 8.408 1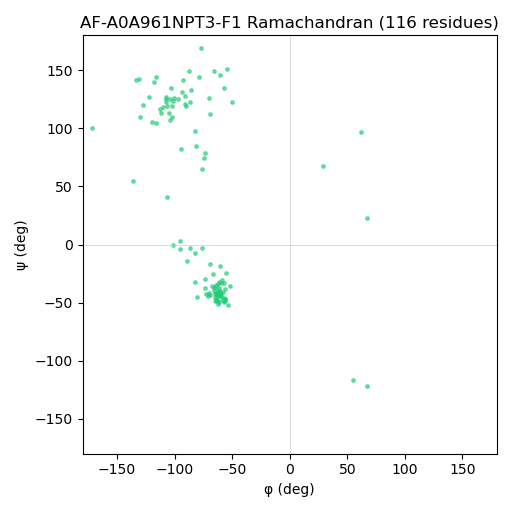1.924 -0.191 1.00 85.81 94 ARG A CA 1
ATOM 765 C C . ARG A 1 94 ? 8.767 13.265 -0.834 1.00 85.81 94 ARG A C 1
ATOM 767 O O . ARG A 1 94 ? 8.687 14.301 -0.182 1.00 85.81 94 ARG A O 1
ATOM 774 N N . ASN A 1 95 ? 9.150 13.246 -2.109 1.00 84.19 95 ASN A N 1
ATOM 775 C CA . ASN A 1 95 ? 9.571 14.443 -2.837 1.00 84.19 95 ASN A CA 1
ATOM 776 C C . ASN A 1 95 ? 8.413 15.180 -3.529 1.00 84.19 95 ASN A C 1
ATOM 778 O O . ASN A 1 95 ? 8.589 16.317 -3.967 1.00 84.19 95 ASN A O 1
ATOM 782 N N . SER A 1 96 ? 7.236 14.562 -3.656 1.00 76.38 96 SER A N 1
ATOM 783 C CA . SER A 1 96 ? 6.075 15.195 -4.275 1.00 76.38 96 SER A CA 1
ATOM 784 C C . SER A 1 96 ? 5.351 16.096 -3.273 1.00 76.38 96 SER A C 1
ATOM 786 O O . SER A 1 96 ? 4.533 15.631 -2.486 1.00 76.38 96 SER A O 1
ATOM 788 N N . GLN A 1 97 ? 5.629 17.400 -3.305 1.00 72.81 97 GLN A N 1
ATOM 789 C CA . GLN A 1 97 ? 4.873 18.384 -2.524 1.00 72.81 97 GLN A CA 1
ATOM 790 C C . GLN A 1 97 ? 3.632 18.853 -3.296 1.00 72.81 97 GLN A C 1
ATOM 792 O O . GLN A 1 97 ? 3.746 19.374 -4.404 1.00 72.81 97 GLN A O 1
ATOM 797 N N . GLY A 1 98 ? 2.441 18.682 -2.708 1.00 65.81 98 GLY A N 1
ATOM 798 C CA . GLY A 1 98 ? 1.182 19.208 -3.259 1.00 65.81 98 GLY A CA 1
ATOM 799 C C . GLY A 1 98 ? 0.726 18.571 -4.580 1.00 65.81 98 GLY A C 1
ATOM 800 O O . GLY A 1 98 ? -0.013 19.202 -5.337 1.00 65.81 98 GLY A O 1
ATOM 801 N N . ALA A 1 99 ? 1.180 17.351 -4.878 1.00 70.81 99 ALA A N 1
ATOM 802 C CA . ALA A 1 99 ? 0.764 16.597 -6.057 1.00 70.81 99 ALA A CA 1
ATOM 803 C C . ALA A 1 99 ? -0.501 15.777 -5.774 1.00 70.81 99 ALA A C 1
ATOM 805 O O . ALA A 1 99 ? -0.704 15.296 -4.659 1.00 70.81 99 ALA A O 1
ATOM 806 N N . TYR A 1 100 ? -1.328 15.567 -6.798 1.00 81.38 100 TYR A N 1
ATOM 807 C CA . TYR A 1 100 ? -2.394 14.568 -6.718 1.00 81.38 100 TYR A CA 1
ATOM 808 C C . TYR A 1 100 ? -1.832 13.200 -7.102 1.00 81.38 100 TYR A C 1
ATOM 810 O O . TYR A 1 100 ? -1.155 13.064 -8.129 1.00 81.38 100 TYR A O 1
ATOM 818 N N . LEU A 1 101 ? -2.145 12.198 -6.283 1.00 84.50 101 LEU A N 1
ATOM 819 C CA . LEU A 1 101 ? -1.823 10.801 -6.530 1.00 84.50 101 LEU A CA 1
ATOM 820 C C . LEU A 1 101 ? -3.035 10.098 -7.145 1.00 84.50 101 LEU A C 1
ATOM 822 O O . LEU A 1 101 ? -4.118 10.096 -6.565 1.00 84.50 101 LEU A O 1
ATOM 826 N N . PHE A 1 102 ? -2.832 9.475 -8.301 1.00 87.75 102 PHE A N 1
ATOM 827 C CA . PHE A 1 102 ? -3.801 8.580 -8.924 1.00 87.75 102 PHE A CA 1
ATOM 828 C C . PHE A 1 102 ? -3.235 7.165 -8.914 1.00 87.75 102 PHE A C 1
ATOM 830 O O . PHE A 1 102 ? -2.206 6.899 -9.536 1.00 87.75 102 PHE A O 1
ATOM 837 N N . LEU A 1 103 ? -3.904 6.265 -8.197 1.00 89.50 103 LEU A N 1
ATOM 838 C CA . LEU A 1 103 ? -3.576 4.846 -8.179 1.00 89.50 103 LEU A CA 1
ATOM 839 C C . LEU A 1 103 ? -4.571 4.094 -9.060 1.00 89.50 103 LEU A C 1
ATOM 841 O O . LEU A 1 103 ? -5.774 4.097 -8.806 1.00 89.50 103 LEU A O 1
ATOM 845 N N . HIS A 1 104 ? -4.057 3.440 -10.092 1.00 90.44 104 HIS A N 1
ATOM 846 C CA . HIS A 1 104 ? -4.793 2.465 -10.881 1.00 90.44 104 HIS A CA 1
ATOM 847 C C . HIS A 1 104 ? -4.331 1.090 -10.423 1.00 90.44 104 HIS A C 1
ATOM 849 O O . HIS A 1 104 ? -3.182 0.733 -10.647 1.00 90.44 104 HIS A O 1
ATOM 855 N N . VAL A 1 105 ? -5.188 0.346 -9.734 1.00 92.31 105 VAL A N 1
ATOM 856 C CA . VAL A 1 105 ? -4.790 -0.913 -9.094 1.00 92.31 105 VAL A CA 1
ATOM 857 C C . VAL A 1 105 ? -5.526 -2.095 -9.701 1.00 92.31 105 VAL A C 1
ATOM 859 O O . VAL A 1 105 ? -6.708 -1.991 -10.040 1.00 92.31 105 VAL A O 1
ATOM 862 N N . ASP A 1 106 ? -4.827 -3.223 -9.803 1.00 92.00 106 ASP A N 1
ATOM 863 C CA . ASP A 1 106 ? -5.427 -4.513 -10.122 1.00 92.00 106 ASP A CA 1
ATOM 864 C C . ASP A 1 106 ? -6.569 -4.862 -9.150 1.00 92.00 106 ASP A C 1
ATOM 866 O O . ASP A 1 106 ? -6.572 -4.480 -7.975 1.00 92.00 106 ASP A O 1
ATOM 870 N N . GLN A 1 107 ? -7.545 -5.638 -9.628 1.00 88.06 107 GLN A N 1
ATOM 871 C CA . GLN A 1 107 ? -8.715 -6.025 -8.842 1.00 88.06 107 GLN A CA 1
ATOM 872 C C . GLN A 1 107 ? -8.347 -6.744 -7.534 1.00 88.06 107 GLN A C 1
ATOM 874 O O . GLN A 1 107 ? -9.037 -6.557 -6.530 1.00 88.06 107 GLN A O 1
ATOM 879 N N . ARG A 1 108 ? -7.260 -7.528 -7.511 1.00 87.94 108 ARG A N 1
ATOM 880 C CA . ARG A 1 108 ? -6.783 -8.239 -6.311 1.00 87.94 108 ARG A CA 1
ATOM 881 C C . ARG A 1 108 ? -6.296 -7.290 -5.221 1.00 87.94 108 ARG A C 1
ATOM 883 O O . ARG A 1 108 ? -6.335 -7.630 -4.045 1.00 87.94 108 ARG A O 1
ATOM 890 N N . LEU A 1 109 ? -5.874 -6.093 -5.609 1.00 90.88 109 LEU A N 1
ATOM 891 C CA . LEU A 1 109 ? -5.327 -5.073 -4.725 1.00 90.88 109 LEU A CA 1
ATOM 892 C C . LEU A 1 109 ? -6.389 -4.055 -4.263 1.00 90.88 109 LEU A C 1
ATOM 894 O O . LEU A 1 109 ? -6.111 -3.192 -3.434 1.00 90.88 109 LEU A O 1
ATOM 898 N N . ARG A 1 110 ? -7.630 -4.159 -4.758 1.00 89.25 110 ARG A N 1
ATOM 899 C CA . ARG A 1 110 ? -8.716 -3.200 -4.487 1.00 89.25 110 ARG A CA 1
ATOM 900 C C . ARG A 1 110 ? -9.067 -3.050 -3.003 1.00 89.25 110 ARG A C 1
ATOM 902 O O . ARG A 1 110 ? -9.534 -1.990 -2.604 1.00 89.25 110 ARG A O 1
ATOM 909 N N . ASN A 1 111 ? -8.890 -4.104 -2.211 1.00 88.94 111 ASN A N 1
ATOM 910 C CA . ASN A 1 111 ? -9.308 -4.118 -0.806 1.00 88.94 111 ASN A CA 1
ATOM 911 C C . ASN A 1 111 ? -8.302 -3.446 0.135 1.00 88.94 111 ASN A C 1
ATOM 913 O O . ASN A 1 111 ? -8.605 -3.282 1.314 1.00 88.94 111 ASN A O 1
ATOM 917 N N . ILE A 1 112 ? -7.120 -3.074 -0.365 1.00 91.62 112 ILE A N 1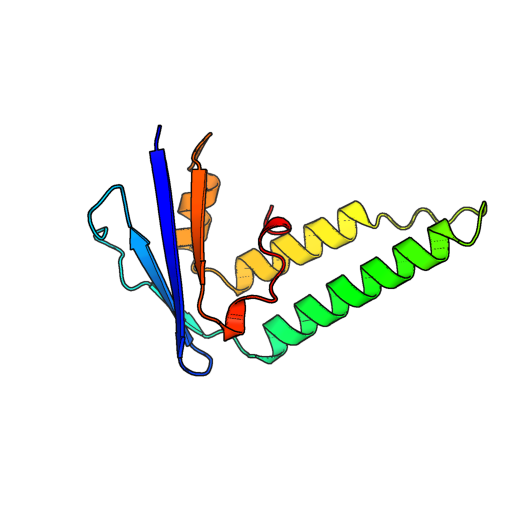
ATOM 918 C CA . ILE A 1 112 ? -6.122 -2.355 0.422 1.00 91.62 112 ILE A CA 1
ATOM 919 C C . ILE A 1 112 ? -6.642 -0.933 0.685 1.00 91.62 112 ILE A C 1
ATOM 921 O O . ILE A 1 112 ? -6.976 -0.231 -0.271 1.00 91.62 112 ILE A O 1
ATOM 925 N N . PRO A 1 113 ? -6.707 -0.482 1.950 1.00 91.00 113 PRO A N 1
ATOM 926 C CA . PRO A 1 113 ? -7.038 0.900 2.289 1.00 91.00 113 PRO A CA 1
ATOM 927 C C . PRO A 1 113 ? -5.864 1.839 1.965 1.00 91.00 113 PRO A C 1
ATOM 929 O O . PRO A 1 113 ? -5.093 2.230 2.842 1.00 91.00 113 PRO A O 1
ATOM 932 N N . TRP A 1 114 ? -5.711 2.187 0.686 1.00 90.69 114 TRP A N 1
ATOM 933 C CA . TRP A 1 114 ? -4.631 3.036 0.162 1.00 90.69 114 TRP A CA 1
ATOM 934 C C . TRP A 1 114 ? -4.530 4.400 0.848 1.00 90.69 114 TRP A C 1
ATOM 936 O O . TRP A 1 114 ? -3.464 5.007 0.876 1.00 90.69 114 TRP A O 1
ATOM 946 N N . GLU A 1 115 ? -5.629 4.874 1.421 1.00 86.69 115 GLU A N 1
ATOM 947 C CA . GLU A 1 115 ? -5.726 6.131 2.151 1.00 86.69 115 GLU A CA 1
ATOM 948 C C . GLU A 1 115 ? -4.959 6.109 3.477 1.00 86.69 115 GLU A C 1
ATOM 950 O O . GLU A 1 115 ? -4.699 7.165 4.039 1.00 86.69 115 GLU A O 1
ATOM 955 N N . LEU A 1 116 ? -4.594 4.931 3.992 1.00 87.06 116 LEU A N 1
ATOM 956 C CA . LEU A 1 116 ? -3.803 4.797 5.218 1.00 87.06 116 LEU A CA 1
ATOM 957 C C . LEU A 1 116 ? -2.291 4.868 4.971 1.00 87.06 116 LEU A C 1
ATOM 959 O O . LEU A 1 116 ? -1.519 4.821 5.926 1.00 87.06 116 LEU A O 1
ATOM 963 N N . LEU A 1 117 ? -1.860 4.969 3.712 1.00 83.12 117 LEU A N 1
ATOM 964 C CA . LEU A 1 117 ? -0.455 5.109 3.345 1.00 83.12 117 LEU A CA 1
ATOM 965 C C . LEU A 1 117 ? -0.037 6.574 3.499 1.00 83.12 117 LEU A C 1
ATOM 967 O O . LEU A 1 117 ? -0.100 7.358 2.549 1.00 83.12 117 LEU A O 1
ATOM 971 N N . HIS A 1 118 ? 0.334 6.942 4.721 1.00 64.69 118 HIS A N 1
ATOM 972 C CA . HIS A 1 118 ? 0.775 8.284 5.095 1.00 64.69 118 HIS A CA 1
ATOM 973 C C . HIS A 1 118 ? 2.232 8.296 5.537 1.00 64.69 118 HIS A C 1
ATOM 975 O O . HIS A 1 118 ? 2.644 7.328 6.210 1.00 64.69 118 HIS A O 1
#

Mean predicted aligned error: 6.84 Å

Radius of gyration: 16.74 Å; Cα contacts (8 Å, |Δi|>4): 131; chains: 1; bounding box: 32×35×53 Å

Sequence (118 aa):
MDFLSIIIDRVNTTNVFNIVRGRLPSRETHLQTIVDDDLIEEYLQEVGRLSRIANSLSARQKRQSSVDLLGELKRLGETFFVQFFPEAIQTRFRNSQGAYLFLHVDQRLRNIPWELLH

Secondary structure (DSSP, 8-state):
--EEEEEEEEETTEEEEEEEETTEE-TT--EEEE--HHHHHHHHHHHHHHHHHHHHHHHS--------HHHHHHHHHHHHHHHHS-HHHHHHHHH-SSPEEEEEE-GGGTTS-GGG--

Foldseek 3Di:
DWAWEWEWEDDQQKTFIFTDTDPHTDPRGGDIDRHDPVLVVVLLVVVVVLVVVVVVVVVDPDDDDPPVSVVSLLVSLCVSLVRVDDPVVVVVVVPDDPYHYHYRYDPVCVSDPNVSND